Protein AF-A0A327W3V4-F1 (afdb_monomer_lite)

Secondary structure (DSSP, 8-state):
------PPPEEE-TT----HHHHHHHHHHHHTT-PPPEEES---HHHHHHHHHTT-GGGS-EESSHHHHHHHHTT--

Structure (mmCIF, N/CA/C/O backbone):
data_AF-A0A327W3V4-F1
#
_entry.id   AF-A0A327W3V4-F1
#
loop_
_atom_site.group_PDB
_atom_site.id
_atom_site.type_symbol
_atom_site.label_atom_id
_atom_site.label_alt_id
_atom_site.label_comp_id
_atom_site.label_asym_id
_atom_site.label_entity_id
_atom_site.label_seq_id
_atom_site.pdbx_PDB_ins_code
_atom_site.Cartn_x
_atom_site.Cartn_y
_atom_site.Cartn_z
_atom_site.occupancy
_atom_site.B_iso_or_equiv
_atom_site.auth_seq_id
_atom_site.auth_comp_id
_atom_site.auth_asym_id
_atom_site.auth_atom_id
_atom_site.pdbx_PDB_model_num
ATOM 1 N N . MET A 1 1 ? -15.207 -14.312 -18.187 1.00 41.69 1 MET A N 1
ATOM 2 C CA . MET A 1 1 ? -14.698 -13.259 -17.283 1.00 41.69 1 MET A CA 1
ATOM 3 C C . MET A 1 1 ? -13.641 -12.495 -18.058 1.00 41.69 1 MET A C 1
ATOM 5 O O . MET A 1 1 ? -12.658 -13.101 -18.451 1.00 41.69 1 MET A O 1
ATOM 9 N N . GLY A 1 2 ? -13.918 -11.248 -18.444 1.00 41.69 2 GLY A N 1
ATOM 10 C CA . GLY A 1 2 ? -13.044 -10.498 -19.348 1.00 41.69 2 GLY A CA 1
ATOM 11 C C . GLY A 1 2 ? -11.879 -9.871 -18.592 1.00 41.69 2 GLY A C 1
ATOM 12 O O . GLY A 1 2 ? -12.101 -8.936 -17.828 1.00 41.69 2 GLY A O 1
ATOM 13 N N . HIS A 1 3 ? -10.663 -10.365 -18.823 1.00 48.69 3 HIS A N 1
ATOM 14 C CA . HIS A 1 3 ? -9.432 -9.665 -18.463 1.00 48.69 3 HIS A CA 1
ATOM 15 C C . HIS A 1 3 ? -9.370 -8.363 -19.264 1.00 48.69 3 HIS A C 1
ATOM 17 O O . HIS A 1 3 ? -9.094 -8.368 -20.463 1.00 48.69 3 HIS A O 1
ATOM 23 N N . ARG A 1 4 ? -9.680 -7.231 -18.628 1.00 54.62 4 ARG A N 1
ATOM 24 C CA . ARG A 1 4 ? -9.364 -5.929 -19.215 1.00 54.62 4 ARG A CA 1
ATOM 25 C C . ARG A 1 4 ? -7.890 -5.667 -18.952 1.00 54.62 4 ARG A C 1
ATOM 27 O O . ARG A 1 4 ? -7.534 -5.273 -17.852 1.00 54.62 4 ARG A O 1
ATOM 34 N N . SER A 1 5 ? -7.085 -5.922 -19.982 1.00 57.59 5 SER A N 1
ATOM 35 C CA . SER A 1 5 ? -5.694 -5.488 -20.141 1.00 57.59 5 SER A CA 1
ATOM 36 C C . SER A 1 5 ? -5.576 -3.995 -19.806 1.00 57.59 5 SER A C 1
ATOM 38 O O . SER A 1 5 ? -5.842 -3.118 -20.629 1.00 57.59 5 SER A O 1
ATOM 40 N N . GLY A 1 6 ? -5.289 -3.702 -18.544 1.00 68.50 6 GLY A N 1
ATOM 41 C CA . GLY A 1 6 ? -4.925 -2.381 -18.063 1.00 68.50 6 GLY A CA 1
ATOM 42 C C . GLY A 1 6 ? -3.442 -2.399 -17.747 1.00 68.50 6 GLY A C 1
ATOM 43 O O . GLY A 1 6 ? -2.944 -3.380 -17.203 1.00 68.50 6 GLY A O 1
ATOM 44 N N . LYS A 1 7 ? -2.727 -1.324 -18.087 1.00 81.31 7 LYS A N 1
ATOM 45 C CA . LYS A 1 7 ? -1.329 -1.206 -17.673 1.00 81.31 7 LYS A CA 1
ATOM 46 C C . LYS A 1 7 ? -1.259 -1.228 -16.140 1.00 81.31 7 LYS A C 1
ATOM 48 O O . LYS A 1 7 ? -2.042 -0.515 -15.503 1.00 81.31 7 LYS A O 1
ATOM 53 N N . PRO A 1 8 ? -0.336 -1.998 -15.556 1.00 86.06 8 PRO A N 1
ATOM 54 C CA . PRO A 1 8 ? -0.148 -2.042 -14.116 1.00 86.06 8 PRO A CA 1
ATOM 55 C C . PRO A 1 8 ? 0.219 -0.650 -13.592 1.00 86.06 8 PRO A C 1
ATOM 57 O O . PRO A 1 8 ? 1.063 0.047 -14.157 1.00 86.06 8 PRO A O 1
ATOM 60 N N . VAL A 1 9 ? -0.440 -0.233 -12.509 1.00 91.25 9 VAL A N 1
ATOM 61 C CA . VAL A 1 9 ? -0.185 1.052 -11.848 1.00 91.25 9 VAL A CA 1
ATOM 62 C C . VAL A 1 9 ? 0.681 0.807 -10.622 1.00 91.25 9 VAL A C 1
ATOM 64 O O . VAL A 1 9 ? 0.343 -0.017 -9.774 1.00 91.25 9 VAL A O 1
ATOM 67 N N . VAL A 1 10 ? 1.778 1.550 -10.514 1.00 93.88 10 VAL A N 1
ATOM 68 C CA . VAL A 1 10 ? 2.641 1.570 -9.331 1.00 93.88 10 VAL A CA 1
ATOM 69 C C . VAL A 1 10 ? 2.501 2.927 -8.653 1.00 93.88 10 VAL A C 1
ATOM 71 O O . VAL A 1 10 ? 2.575 3.961 -9.316 1.00 93.88 10 VAL A O 1
ATOM 74 N N . VAL A 1 11 ? 2.293 2.925 -7.339 1.00 94.31 11 VAL A N 1
ATOM 75 C CA . VAL A 1 11 ? 2.179 4.131 -6.514 1.00 94.31 11 VAL A CA 1
ATOM 76 C C . VAL A 1 11 ? 3.295 4.125 -5.481 1.00 94.31 11 VAL A C 1
ATOM 78 O O . VAL A 1 11 ? 3.353 3.236 -4.635 1.00 94.31 11 VAL A O 1
ATOM 81 N N . ASP A 1 12 ? 4.167 5.126 -5.541 1.00 94.00 12 ASP A N 1
ATOM 82 C CA . ASP A 1 12 ? 5.196 5.356 -4.530 1.00 94.00 12 ASP A CA 1
ATOM 83 C C . ASP A 1 12 ? 4.602 6.109 -3.333 1.00 94.00 12 ASP A C 1
ATOM 85 O O . ASP A 1 12 ? 4.007 7.177 -3.489 1.00 94.00 12 ASP A O 1
ATOM 89 N N . LEU A 1 13 ? 4.731 5.521 -2.145 1.00 92.62 13 LEU A N 1
ATOM 90 C CA . LEU A 1 13 ? 4.243 6.066 -0.878 1.00 92.62 13 LEU A CA 1
ATOM 91 C C . LEU A 1 13 ? 5.383 6.432 0.084 1.00 92.62 13 LEU A C 1
ATOM 93 O O . LEU A 1 13 ? 5.113 6.695 1.256 1.00 92.62 13 LEU A O 1
ATOM 97 N N . SER A 1 14 ? 6.638 6.441 -0.378 1.00 89.06 14 SER A N 1
ATOM 98 C CA . SER A 1 14 ? 7.813 6.745 0.456 1.00 89.06 14 SER A CA 1
ATOM 99 C C . SER A 1 14 ? 7.734 8.109 1.156 1.00 89.06 14 SER A C 1
ATOM 101 O O . SER A 1 14 ? 8.075 8.210 2.330 1.00 89.06 14 SER A O 1
ATOM 103 N N . GLU A 1 15 ? 7.204 9.126 0.474 1.00 88.00 15 GLU A N 1
ATOM 104 C CA . GLU A 1 15 ? 7.115 10.515 0.958 1.00 88.00 15 GLU A CA 1
ATOM 105 C C . GLU A 1 15 ? 5.660 10.974 1.200 1.00 88.00 15 GLU A C 1
ATOM 107 O O . GLU A 1 15 ? 5.366 12.168 1.254 1.00 88.00 15 GLU A O 1
ATOM 112 N N . VAL A 1 16 ? 4.711 10.033 1.304 1.00 84.94 16 VAL A N 1
ATOM 113 C CA . VAL A 1 16 ? 3.270 10.335 1.390 1.00 84.94 16 VAL A CA 1
ATOM 114 C C . VAL A 1 16 ? 2.662 9.783 2.678 1.00 84.94 16 VAL A C 1
ATOM 116 O O . VAL A 1 16 ? 2.750 8.591 2.982 1.00 84.94 16 VAL A O 1
ATOM 119 N N . GLU A 1 17 ? 1.957 10.639 3.420 1.00 87.44 17 GLU A N 1
ATOM 120 C CA . GLU A 1 17 ? 1.100 10.194 4.518 1.00 87.44 17 GLU A CA 1
ATOM 121 C C . GLU A 1 17 ? -0.231 9.655 3.972 1.00 87.44 17 GLU A C 1
ATOM 123 O O . GLU A 1 17 ? -0.960 10.343 3.256 1.00 87.44 17 GLU A O 1
ATOM 128 N N . LEU A 1 18 ? -0.578 8.413 4.322 1.00 90.19 18 LEU A N 1
ATOM 129 C CA . LEU A 1 18 ? -1.811 7.788 3.850 1.00 90.19 18 LEU A CA 1
ATOM 130 C C . LEU A 1 18 ? -3.048 8.351 4.573 1.00 90.19 18 LEU A C 1
ATOM 132 O O . LEU A 1 18 ? -3.411 7.914 5.675 1.00 90.19 18 LEU A O 1
ATOM 136 N N . SER A 1 19 ? -3.737 9.288 3.923 1.00 91.94 19 SER A N 1
ATOM 137 C CA . SER A 1 19 ? -5.054 9.772 4.348 1.00 91.94 19 SER A CA 1
ATOM 138 C C . SER A 1 19 ? -6.174 8.774 4.007 1.00 91.94 19 SER A C 1
ATOM 140 O O . SER A 1 19 ? -5.984 7.819 3.246 1.00 91.94 19 SER A O 1
ATOM 142 N N . ALA A 1 20 ? -7.368 8.982 4.571 1.00 91.25 20 ALA A N 1
ATOM 143 C CA . ALA A 1 20 ? -8.536 8.153 4.261 1.00 91.25 20 ALA A CA 1
ATOM 144 C C . ALA A 1 20 ? -9.005 8.339 2.807 1.00 91.25 20 ALA A C 1
ATOM 146 O O . ALA A 1 20 ? -9.448 7.387 2.162 1.00 91.25 20 ALA A O 1
ATOM 147 N N . GLU A 1 21 ? -8.882 9.553 2.276 1.00 93.31 21 GLU A N 1
ATOM 148 C CA . GLU A 1 21 ? -9.188 9.905 0.890 1.00 93.31 21 GLU A CA 1
ATOM 149 C C . GLU A 1 21 ? -8.240 9.187 -0.070 1.00 93.31 21 GLU A C 1
ATOM 151 O O . GLU A 1 21 ? -8.703 8.571 -1.031 1.00 93.31 21 GLU A O 1
ATOM 156 N N . ILE A 1 22 ? -6.934 9.193 0.228 1.00 92.88 22 ILE A N 1
ATOM 157 C CA . ILE A 1 22 ? -5.931 8.480 -0.574 1.00 92.88 22 ILE A CA 1
ATOM 158 C C . ILE A 1 22 ? -6.214 6.978 -0.544 1.00 92.88 22 ILE A C 1
ATOM 160 O O . ILE A 1 22 ? -6.267 6.346 -1.597 1.00 92.88 22 ILE A O 1
ATOM 164 N N . LEU A 1 23 ? -6.476 6.398 0.632 1.00 93.94 23 LEU A N 1
ATOM 165 C CA . LEU A 1 23 ? -6.817 4.977 0.731 1.00 93.94 23 LEU A CA 1
ATOM 166 C C . LEU A 1 23 ? -8.076 4.627 -0.079 1.00 93.94 23 LEU A C 1
ATOM 168 O O . LEU A 1 23 ? -8.092 3.634 -0.806 1.00 93.94 23 LEU A O 1
ATOM 172 N N . ASN A 1 24 ? -9.122 5.452 -0.008 1.00 93.75 24 ASN A N 1
ATOM 173 C CA . ASN A 1 24 ? -10.326 5.258 -0.817 1.00 93.75 24 ASN A CA 1
ATOM 174 C C . ASN A 1 24 ? -10.039 5.354 -2.322 1.00 93.75 24 ASN A C 1
ATOM 176 O O . ASN A 1 24 ? -10.588 4.560 -3.089 1.00 93.75 24 ASN A O 1
ATOM 180 N N . ALA A 1 25 ? -9.176 6.281 -2.744 1.00 93.69 25 ALA A N 1
ATOM 181 C CA . ALA A 1 25 ? -8.758 6.405 -4.137 1.00 93.69 25 ALA A CA 1
ATOM 182 C C . ALA A 1 25 ? -7.988 5.161 -4.610 1.00 93.69 25 ALA A C 1
ATOM 184 O O . ALA A 1 25 ? -8.277 4.642 -5.688 1.00 93.69 25 ALA A O 1
ATOM 185 N N . LEU A 1 26 ? -7.087 4.625 -3.778 1.00 94.25 26 LEU A N 1
ATOM 186 C CA . LEU A 1 26 ? -6.336 3.397 -4.069 1.00 94.25 26 LEU A CA 1
ATOM 187 C C . LEU A 1 26 ? -7.238 2.160 -4.191 1.00 94.25 26 LEU A C 1
ATOM 189 O O . LEU A 1 26 ? -6.912 1.245 -4.940 1.00 94.25 26 LEU A O 1
ATOM 193 N N . LEU A 1 27 ? -8.377 2.131 -3.492 1.00 94.69 27 LEU A N 1
ATOM 194 C CA . LEU A 1 27 ? -9.346 1.026 -3.526 1.00 94.69 27 LEU A CA 1
ATOM 195 C C . LEU A 1 27 ? -10.408 1.161 -4.628 1.00 94.69 27 LEU A C 1
ATOM 197 O O . LEU A 1 27 ? -11.150 0.211 -4.894 1.00 94.69 27 LEU A O 1
ATOM 201 N N . LEU A 1 28 ? -10.517 2.328 -5.268 1.00 93.56 28 LEU A N 1
ATOM 202 C CA . LEU A 1 28 ? -11.504 2.581 -6.318 1.00 93.56 28 LEU A CA 1
ATOM 203 C C . LEU A 1 28 ? -11.409 1.599 -7.505 1.00 93.56 28 LEU A C 1
ATOM 205 O O . LEU A 1 28 ? -12.470 1.188 -7.985 1.00 93.56 28 LEU A O 1
ATOM 209 N N . PRO A 1 29 ? -10.212 1.181 -7.973 1.00 91.19 29 PRO A N 1
ATOM 210 C CA . PRO A 1 29 ? -10.087 0.191 -9.040 1.00 91.19 29 PRO A CA 1
ATOM 211 C C . PRO A 1 29 ? -10.805 -1.128 -8.736 1.00 91.19 29 PRO A C 1
ATOM 213 O O . PRO A 1 29 ? -11.602 -1.582 -9.558 1.00 91.19 29 PRO A O 1
ATOM 216 N N . ALA A 1 30 ? -10.646 -1.676 -7.526 1.00 89.38 30 ALA A N 1
ATOM 217 C CA . ALA A 1 30 ? -11.300 -2.926 -7.131 1.00 89.38 30 ALA A CA 1
ATOM 218 C C . ALA A 1 30 ? -12.834 -2.826 -7.174 1.00 89.38 30 ALA A C 1
ATOM 220 O O . ALA A 1 30 ? -13.507 -3.748 -7.632 1.00 89.38 30 ALA A O 1
ATOM 221 N N 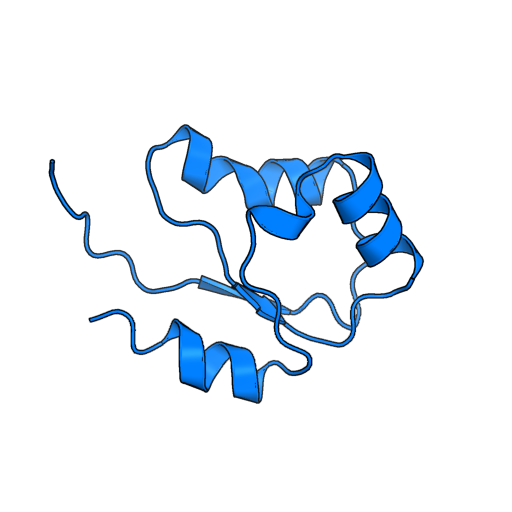. ARG A 1 31 ? -13.406 -1.674 -6.791 1.00 89.25 31 ARG A N 1
ATOM 222 C CA . ARG A 1 31 ? -14.862 -1.425 -6.879 1.00 89.25 31 ARG A CA 1
ATOM 223 C C . ARG A 1 31 ? -15.383 -1.409 -8.319 1.00 89.25 31 ARG A C 1
ATOM 225 O O . ARG A 1 31 ? -16.580 -1.556 -8.539 1.00 89.25 31 ARG A O 1
ATOM 232 N N . ARG A 1 32 ? -14.492 -1.211 -9.292 1.00 88.94 32 ARG A N 1
ATOM 233 C CA . ARG A 1 32 ? -14.780 -1.216 -10.733 1.00 88.94 32 ARG A CA 1
ATOM 234 C C . ARG A 1 32 ? -14.375 -2.532 -11.409 1.00 88.94 32 ARG A C 1
ATOM 236 O O . ARG A 1 32 ? -14.425 -2.607 -12.633 1.00 88.94 32 ARG A O 1
ATOM 243 N N . GLY A 1 33 ? -13.976 -3.547 -10.635 1.00 87.25 33 GLY A N 1
ATOM 244 C CA . GLY A 1 33 ? -13.506 -4.832 -11.158 1.00 87.25 33 GLY A CA 1
ATOM 245 C C . GLY A 1 33 ? -12.156 -4.749 -11.875 1.00 87.25 33 GLY A C 1
ATOM 246 O O . GLY A 1 33 ? -11.903 -5.547 -12.771 1.00 87.25 33 GLY A O 1
ATOM 247 N N . MET A 1 34 ? -11.328 -3.759 -11.529 1.00 88.19 34 MET A N 1
ATOM 248 C CA . MET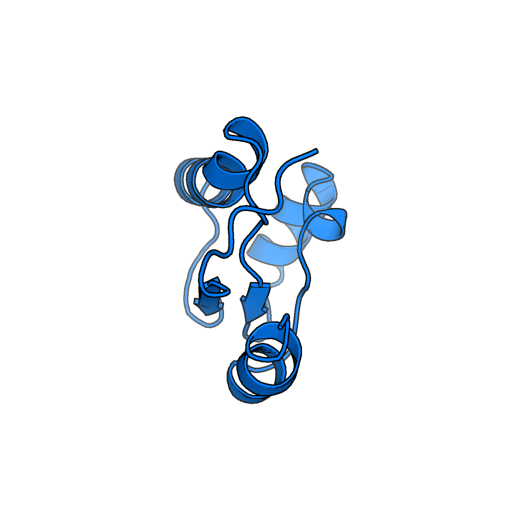 A 1 34 ? -9.964 -3.596 -12.038 1.00 88.19 34 MET A CA 1
ATOM 249 C C . MET A 1 34 ? -8.944 -4.011 -10.976 1.00 88.19 34 MET A C 1
ATOM 251 O O . MET A 1 34 ? -9.250 -4.006 -9.780 1.00 88.19 34 MET A O 1
ATOM 255 N N . ASP A 1 35 ? -7.723 -4.302 -11.416 1.00 90.56 35 ASP A N 1
ATOM 256 C CA . ASP A 1 35 ? -6.617 -4.617 -10.518 1.00 90.56 35 ASP A CA 1
ATOM 257 C C . ASP A 1 35 ? -6.244 -3.420 -9.635 1.00 90.56 35 ASP A C 1
ATOM 259 O O . ASP A 1 35 ? -6.324 -2.254 -10.038 1.00 90.56 35 ASP A O 1
ATOM 263 N N . LEU A 1 36 ? -5.848 -3.718 -8.398 1.00 93.31 36 LEU A N 1
ATOM 264 C CA . LEU A 1 36 ? -5.334 -2.718 -7.468 1.00 93.31 36 LEU A CA 1
ATOM 265 C C . LEU A 1 36 ? -3.902 -2.319 -7.843 1.00 93.31 36 LEU A C 1
ATOM 267 O O . LEU A 1 36 ? -3.145 -3.152 -8.349 1.00 93.31 36 LEU A O 1
ATOM 271 N N . PRO A 1 37 ? -3.501 -1.066 -7.565 1.00 94.00 37 PRO A N 1
ATOM 272 C CA . PRO A 1 37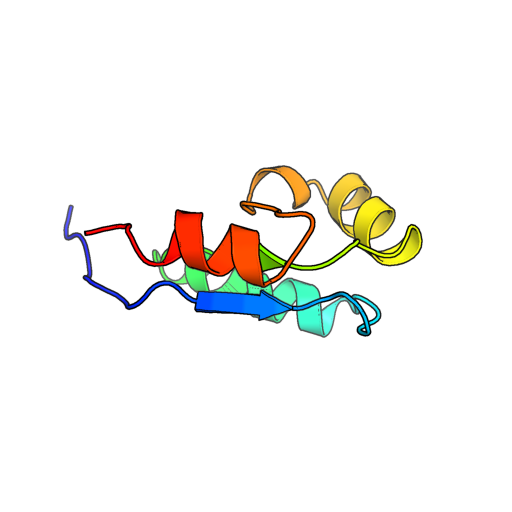 ? -2.132 -0.641 -7.796 1.00 94.00 37 PRO A CA 1
ATOM 273 C C . PRO A 1 37 ? -1.153 -1.405 -6.901 1.00 94.00 37 PRO A C 1
ATOM 275 O O . PRO A 1 37 ? -1.473 -1.793 -5.774 1.00 94.00 37 PRO A O 1
ATOM 278 N N . CYS A 1 38 ? 0.076 -1.553 -7.376 1.00 95.06 38 CYS A N 1
ATOM 279 C CA . CYS A 1 38 ? 1.190 -1.943 -6.529 1.00 95.06 38 CYS A CA 1
ATOM 280 C C . CYS A 1 38 ? 1.668 -0.739 -5.720 1.00 95.06 38 CYS A C 1
ATOM 282 O O . CYS A 1 38 ? 1.743 0.374 -6.241 1.00 95.06 38 CYS A O 1
ATOM 284 N N . LEU A 1 39 ? 2.010 -0.962 -4.455 1.00 95.00 39 LEU A N 1
ATOM 285 C CA . LEU A 1 39 ? 2.541 0.074 -3.576 1.00 95.00 39 LEU A CA 1
ATOM 286 C C . LEU A 1 39 ? 4.055 -0.078 -3.473 1.00 95.00 39 LEU A C 1
ATOM 288 O O . LEU A 1 39 ? 4.560 -1.186 -3.289 1.00 95.00 39 LEU A O 1
ATOM 292 N N . ALA A 1 40 ? 4.764 1.035 -3.585 1.00 95.00 40 ALA A N 1
ATOM 293 C CA . ALA A 1 40 ? 6.213 1.101 -3.551 1.00 95.00 40 ALA A CA 1
ATOM 294 C C . ALA A 1 40 ? 6.716 2.020 -2.436 1.00 95.00 40 ALA A C 1
ATOM 296 O O . ALA A 1 40 ? 6.027 2.950 -2.014 1.00 95.00 40 ALA A O 1
ATOM 297 N N . GLY A 1 41 ? 7.957 1.765 -2.025 1.00 89.06 41 GLY A N 1
ATOM 298 C CA . GLY A 1 41 ? 8.681 2.562 -1.045 1.00 89.06 41 GLY A CA 1
ATOM 299 C C . GLY A 1 41 ? 8.559 1.998 0.371 1.00 89.06 41 GLY A C 1
ATOM 300 O O . GLY A 1 41 ? 7.628 1.239 0.671 1.00 89.06 41 GLY A O 1
ATOM 301 N N . PRO A 1 42 ? 9.495 2.347 1.273 1.00 89.31 42 PRO A N 1
ATOM 302 C CA . PRO A 1 42 ? 9.334 2.013 2.675 1.00 89.31 42 PRO A CA 1
ATOM 303 C C . PRO A 1 42 ? 8.072 2.711 3.179 1.00 89.31 42 PRO A C 1
ATOM 305 O O . PRO A 1 42 ? 8.008 3.935 3.260 1.00 89.31 42 PRO A O 1
ATOM 308 N N . LEU A 1 43 ? 7.045 1.929 3.507 1.00 88.31 43 LEU A N 1
ATOM 309 C CA . LEU A 1 43 ? 5.842 2.490 4.102 1.00 88.31 43 LEU A CA 1
ATOM 310 C C . LEU A 1 43 ? 6.204 3.083 5.460 1.00 88.31 43 LEU A C 1
ATOM 312 O O . LEU A 1 43 ? 6.752 2.382 6.317 1.00 88.31 43 LEU A O 1
ATOM 316 N N . SER A 1 44 ? 5.840 4.344 5.684 1.00 90.44 44 SER A N 1
ATOM 317 C CA . SER A 1 44 ? 5.920 4.925 7.021 1.00 90.44 44 SER A CA 1
ATOM 318 C C . SER A 1 44 ? 5.144 4.052 8.018 1.00 90.44 44 SER A C 1
ATOM 320 O O . SER A 1 44 ? 4.136 3.423 7.672 1.00 90.44 44 SER A O 1
ATOM 322 N N . SER A 1 45 ? 5.576 4.019 9.282 1.00 91.31 45 SER A N 1
ATOM 323 C CA . SER A 1 45 ? 4.893 3.244 10.329 1.00 91.31 45 SER A CA 1
ATOM 324 C C . SER A 1 45 ? 3.408 3.611 10.446 1.00 91.31 45 SER A C 1
ATOM 326 O O . SER A 1 45 ? 2.573 2.745 10.705 1.00 91.31 45 SER A O 1
ATOM 328 N N . ALA A 1 46 ? 3.069 4.883 10.208 1.00 91.44 46 ALA A N 1
ATOM 329 C CA . ALA A 1 46 ? 1.694 5.372 10.182 1.00 91.44 46 ALA A CA 1
ATOM 330 C C . ALA A 1 46 ? 0.896 4.781 9.008 1.00 91.44 46 ALA A C 1
ATOM 332 O O . ALA A 1 46 ? -0.180 4.215 9.224 1.00 91.44 46 ALA A O 1
ATOM 333 N N . THR A 1 47 ? 1.441 4.844 7.789 1.00 92.38 47 THR A N 1
ATOM 334 C CA . THR A 1 47 ? 0.826 4.268 6.584 1.00 92.38 47 THR A CA 1
ATOM 335 C C . THR A 1 47 ? 0.622 2.763 6.739 1.00 92.38 47 THR A C 1
ATOM 337 O O . THR A 1 47 ? -0.489 2.267 6.540 1.00 92.38 47 THR A O 1
ATOM 340 N N . ARG A 1 48 ? 1.654 2.036 7.186 1.00 92.38 48 ARG A N 1
ATOM 341 C CA . ARG A 1 48 ? 1.576 0.588 7.416 1.00 92.38 48 ARG A CA 1
ATOM 342 C C . ARG A 1 48 ? 0.496 0.234 8.437 1.00 92.38 48 ARG A C 1
ATOM 344 O O . ARG A 1 48 ? -0.381 -0.573 8.137 1.00 92.38 48 ARG A O 1
ATOM 351 N N . ARG A 1 49 ? 0.500 0.893 9.601 1.00 92.88 49 ARG A N 1
ATOM 352 C CA . ARG A 1 49 ? -0.504 0.672 10.653 1.00 92.88 49 ARG A CA 1
ATOM 353 C C . ARG A 1 49 ? -1.920 0.961 10.157 1.00 92.88 49 ARG A C 1
ATOM 355 O O . ARG A 1 49 ? -2.846 0.230 10.498 1.00 92.88 49 ARG A O 1
ATOM 362 N N . ARG A 1 50 ? -2.114 2.008 9.350 1.00 93.06 50 ARG A N 1
ATOM 363 C CA . ARG A 1 50 ? -3.432 2.347 8.797 1.00 93.06 50 ARG A CA 1
ATOM 364 C C . ARG A 1 50 ? -3.926 1.285 7.811 1.00 93.06 50 ARG A C 1
ATOM 366 O O . ARG A 1 50 ? -5.093 0.902 7.888 1.00 93.06 50 ARG A O 1
ATOM 373 N N . LEU A 1 51 ? -3.057 0.757 6.949 1.00 93.31 51 LEU A N 1
ATOM 374 C CA . LEU A 1 51 ? -3.399 -0.365 6.065 1.00 93.31 51 LEU A CA 1
ATOM 375 C C . LEU A 1 51 ? -3.726 -1.646 6.851 1.00 93.31 51 LEU A C 1
ATOM 377 O O . LEU A 1 51 ? -4.652 -2.370 6.490 1.00 93.31 51 LEU A O 1
ATOM 381 N N . GLU A 1 52 ? -3.000 -1.918 7.937 1.00 94.38 52 GLU A N 1
ATOM 382 C CA . GLU A 1 52 ? -3.243 -3.075 8.811 1.00 94.38 52 GLU A CA 1
ATOM 383 C C . GLU A 1 52 ? -4.584 -2.966 9.550 1.00 94.38 52 GLU A C 1
ATOM 385 O O . GLU A 1 52 ? -5.395 -3.886 9.481 1.00 94.38 52 GLU A O 1
ATOM 390 N N . VAL A 1 53 ? -4.856 -1.829 10.201 1.00 95.06 53 VAL A N 1
ATOM 391 C CA . VAL A 1 53 ? -6.095 -1.602 10.973 1.00 95.06 53 VAL A CA 1
ATOM 392 C C . VAL A 1 53 ? -7.332 -1.605 10.078 1.00 95.06 53 VAL A C 1
ATOM 394 O O . VAL A 1 53 ? -8.380 -2.102 10.477 1.00 95.06 53 VAL A O 1
ATOM 397 N N . THR A 1 54 ? -7.219 -1.080 8.857 1.00 93.44 54 THR A N 1
ATOM 398 C CA . THR A 1 54 ? -8.321 -1.119 7.880 1.00 93.44 54 THR A CA 1
ATOM 399 C C . THR A 1 54 ? -8.459 -2.477 7.189 1.00 93.44 54 THR A C 1
ATOM 401 O O . THR A 1 54 ? -9.388 -2.667 6.408 1.00 93.44 54 THR A O 1
ATOM 404 N N . GLY A 1 55 ? -7.544 -3.421 7.441 1.00 93.56 55 GLY A N 1
ATOM 405 C CA . GLY A 1 55 ? -7.521 -4.736 6.798 1.00 93.56 55 GLY A CA 1
ATOM 406 C C . GLY A 1 55 ? -7.169 -4.701 5.307 1.00 93.56 55 GLY A C 1
ATOM 407 O O . GLY A 1 55 ? -7.308 -5.708 4.618 1.00 93.56 55 GLY A O 1
ATOM 408 N N . THR A 1 56 ? -6.706 -3.560 4.794 1.00 94.56 56 THR A N 1
ATOM 409 C CA . THR A 1 56 ? -6.473 -3.337 3.360 1.00 94.56 56 THR A CA 1
ATOM 410 C C . THR A 1 56 ? -5.071 -3.729 2.913 1.00 94.56 56 THR A C 1
ATOM 412 O O . THR A 1 56 ? -4.865 -3.951 1.725 1.00 94.56 56 THR A O 1
ATOM 415 N N . LEU A 1 57 ? -4.115 -3.894 3.839 1.00 92.94 57 LEU A N 1
ATOM 416 C CA . LEU A 1 57 ? -2.727 -4.239 3.501 1.00 92.94 57 LEU A CA 1
ATOM 417 C C . LEU A 1 57 ? -2.626 -5.479 2.599 1.00 92.94 57 LEU A C 1
ATOM 419 O O . LEU A 1 57 ? -1.850 -5.491 1.653 1.00 92.94 57 LEU A O 1
ATOM 423 N N . ARG A 1 58 ? -3.436 -6.509 2.874 1.00 93.19 58 ARG A N 1
ATOM 424 C CA . ARG A 1 58 ? -3.419 -7.783 2.132 1.00 93.19 58 ARG A CA 1
ATOM 425 C C . ARG A 1 58 ? -4.011 -7.687 0.725 1.00 93.19 58 ARG A C 1
ATOM 427 O O . ARG A 1 58 ? -3.880 -8.636 -0.039 1.00 93.19 58 ARG A O 1
ATOM 434 N N . LEU A 1 59 ? -4.687 -6.585 0.405 1.00 94.00 59 LEU A N 1
ATOM 435 C CA . LEU A 1 59 ? -5.262 -6.349 -0.918 1.00 94.00 59 LEU A CA 1
ATOM 436 C C . LEU A 1 59 ? -4.215 -5.822 -1.906 1.00 94.00 59 LEU A C 1
ATOM 43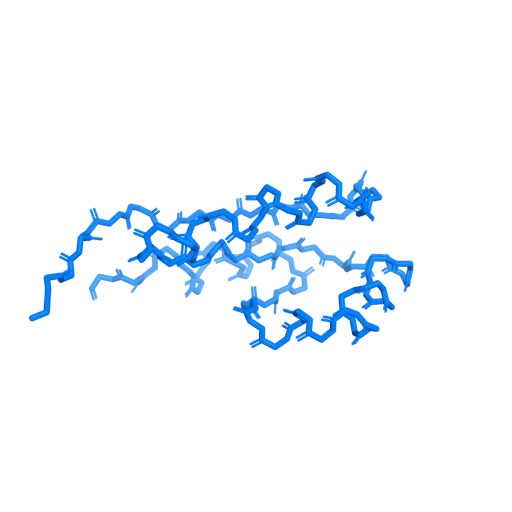8 O O . LEU A 1 59 ? -4.375 -5.985 -3.111 1.00 94.00 59 LEU A O 1
ATOM 442 N N . PHE A 1 60 ? -3.149 -5.198 -1.402 1.00 94.19 60 PHE A N 1
ATOM 443 C CA . PHE A 1 60 ? -2.106 -4.593 -2.220 1.00 94.19 60 PHE A CA 1
ATOM 444 C C . PHE A 1 60 ? -0.874 -5.495 -2.313 1.00 94.19 60 PHE A C 1
ATOM 446 O O . PHE A 1 60 ? -0.461 -6.122 -1.336 1.00 94.19 60 PHE A O 1
ATOM 453 N N . LYS A 1 61 ? -0.223 -5.493 -3.480 1.00 94.44 61 LYS A N 1
ATOM 454 C CA . LYS A 1 61 ? 1.168 -5.946 -3.598 1.00 94.44 61 LYS A CA 1
ATOM 455 C C . LYS A 1 61 ? 2.068 -4.798 -3.142 1.00 94.44 61 LYS A C 1
ATOM 457 O O . LYS A 1 61 ? 2.032 -3.730 -3.749 1.00 94.44 61 LYS A O 1
ATOM 462 N N . VAL A 1 62 ? 2.832 -4.998 -2.071 1.00 93.94 62 VAL A N 1
ATOM 463 C CA . VAL A 1 62 ? 3.697 -3.962 -1.486 1.00 93.94 62 VAL A CA 1
ATOM 464 C C . VAL A 1 62 ? 5.157 -4.344 -1.666 1.00 93.94 62 VAL A C 1
ATOM 466 O O . VAL A 1 62 ? 5.555 -5.452 -1.309 1.00 93.94 62 VAL A O 1
ATOM 469 N N . PHE A 1 63 ? 5.949 -3.408 -2.174 1.00 95.25 63 PHE A N 1
ATOM 470 C CA . PHE A 1 63 ? 7.372 -3.578 -2.434 1.00 95.25 63 PHE A CA 1
ATOM 471 C C . PHE A 1 63 ? 8.187 -2.527 -1.678 1.00 95.25 63 PHE A C 1
ATOM 473 O O . PHE A 1 63 ? 7.734 -1.390 -1.529 1.00 95.25 63 PHE A O 1
ATOM 480 N N . PRO A 1 64 ? 9.402 -2.870 -1.219 1.00 93.38 64 PRO A N 1
ATOM 481 C CA . PRO A 1 64 ? 10.221 -1.954 -0.431 1.00 93.38 64 PRO A CA 1
ATOM 482 C C . PRO A 1 64 ? 10.754 -0.777 -1.256 1.00 93.38 64 PRO A C 1
ATOM 484 O O . PRO A 1 64 ? 11.031 0.278 -0.692 1.00 93.38 64 PRO A O 1
ATOM 487 N N . THR A 1 65 ? 10.883 -0.923 -2.579 1.00 93.69 65 THR A N 1
ATOM 488 C CA . THR A 1 65 ? 11.376 0.136 -3.468 1.00 93.69 65 THR A CA 1
ATOM 489 C C . THR A 1 65 ? 10.518 0.271 -4.726 1.00 93.69 65 THR A C 1
ATOM 491 O O . THR A 1 65 ? 9.869 -0.682 -5.162 1.00 93.69 65 THR A O 1
ATOM 494 N N . LEU A 1 66 ? 10.550 1.457 -5.345 1.00 92.88 66 LEU A N 1
ATOM 495 C CA . LEU A 1 66 ? 9.924 1.695 -6.651 1.00 92.88 66 LEU A CA 1
ATOM 496 C C . LEU A 1 66 ? 10.503 0.783 -7.736 1.00 92.88 66 LEU A C 1
ATOM 498 O O . LEU A 1 66 ? 9.762 0.278 -8.575 1.00 92.88 66 LEU A O 1
ATOM 502 N N . ARG A 1 67 ? 11.814 0.524 -7.691 1.00 93.62 67 ARG A N 1
ATOM 503 C CA . ARG A 1 67 ? 12.487 -0.380 -8.629 1.00 93.62 67 ARG A CA 1
ATOM 504 C C . ARG A 1 67 ? 11.893 -1.787 -8.575 1.00 93.62 67 ARG A C 1
ATOM 506 O O . ARG A 1 67 ? 11.572 -2.331 -9.628 1.00 93.62 67 ARG A O 1
ATOM 513 N N . ASP A 1 68 ? 11.708 -2.337 -7.378 1.00 93.81 68 ASP A N 1
ATOM 514 C CA . ASP A 1 68 ? 11.162 -3.688 -7.210 1.00 93.81 68 ASP A CA 1
ATOM 515 C C . ASP A 1 68 ? 9.701 -3.752 -7.667 1.00 93.81 68 ASP A C 1
ATOM 517 O O . ASP A 1 68 ? 9.306 -4.679 -8.371 1.00 93.81 68 ASP A O 1
ATOM 521 N N . ALA A 1 69 ? 8.905 -2.732 -7.335 1.00 93.94 69 ALA A N 1
ATOM 522 C CA . ALA A 1 69 ? 7.521 -2.658 -7.790 1.00 93.94 69 ALA A CA 1
AT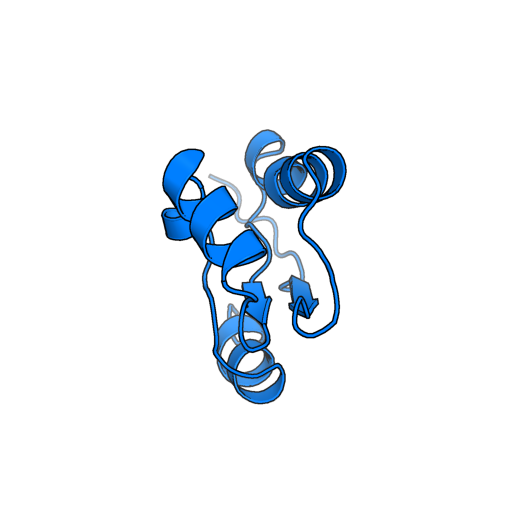OM 523 C C . ALA A 1 69 ? 7.417 -2.615 -9.319 1.00 93.94 69 ALA A C 1
ATOM 525 O O . ALA A 1 69 ? 6.584 -3.312 -9.892 1.00 93.94 69 ALA A O 1
ATOM 526 N N . MET A 1 70 ? 8.268 -1.834 -9.990 1.00 92.50 70 MET A N 1
ATOM 527 C CA . MET A 1 70 ? 8.294 -1.804 -11.453 1.00 92.50 70 MET A CA 1
ATOM 528 C C . MET A 1 70 ? 8.683 -3.165 -12.033 1.00 92.50 70 MET A C 1
ATOM 530 O O . MET A 1 70 ? 7.994 -3.640 -12.924 1.00 92.50 70 MET A O 1
ATOM 534 N N . ALA A 1 71 ? 9.716 -3.821 -11.498 1.00 92.12 71 ALA A N 1
ATOM 535 C CA . ALA A 1 71 ? 10.169 -5.121 -11.996 1.00 92.12 71 ALA A CA 1
ATOM 536 C C . ALA A 1 71 ? 9.126 -6.241 -11.832 1.00 92.12 71 ALA A C 1
ATOM 538 O O . ALA A 1 71 ? 9.087 -7.162 -12.632 1.00 92.12 71 ALA A O 1
ATOM 539 N N . HIS A 1 72 ? 8.282 -6.184 -10.799 1.00 89.38 72 HIS A N 1
ATOM 540 C CA . HIS A 1 72 ? 7.336 -7.265 -10.493 1.00 89.38 72 HIS A CA 1
ATOM 541 C C . HIS A 1 72 ? 5.887 -6.975 -10.876 1.00 89.38 72 HIS A C 1
ATOM 543 O O . HIS A 1 72 ? 5.068 -7.896 -10.909 1.00 89.38 72 HIS A O 1
ATOM 549 N N . CYS A 1 73 ? 5.545 -5.710 -11.114 1.00 86.62 73 CYS A N 1
ATOM 550 C CA . CYS A 1 73 ? 4.201 -5.331 -11.524 1.00 86.62 73 CYS A CA 1
ATOM 551 C C . CYS A 1 73 ? 4.105 -4.992 -13.002 1.00 86.62 73 CYS A C 1
ATOM 553 O O . CYS A 1 73 ? 3.022 -5.187 -13.536 1.00 86.62 73 CYS A O 1
ATOM 555 N N . ALA A 1 74 ? 5.185 -4.543 -13.660 1.00 69.31 74 ALA A N 1
ATOM 556 C CA . ALA A 1 74 ? 5.171 -4.250 -15.096 1.00 69.31 74 ALA A CA 1
ATOM 557 C C . ALA A 1 74 ? 4.999 -5.503 -15.975 1.00 69.31 74 ALA A C 1
ATOM 559 O O . ALA A 1 74 ? 4.473 -5.377 -17.075 1.00 69.31 74 ALA A O 1
ATOM 560 N N .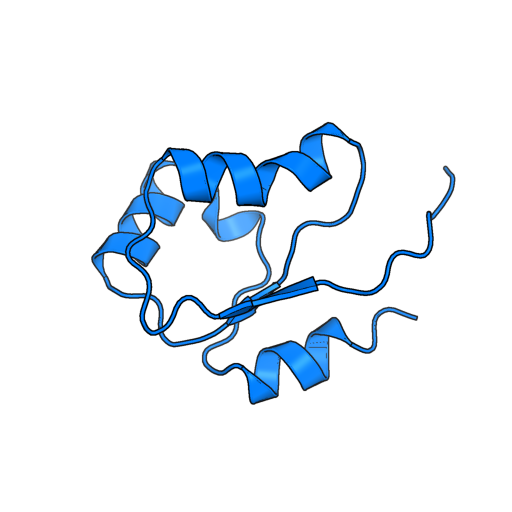 ASP A 1 75 ? 5.347 -6.685 -15.458 1.00 57.69 75 ASP A N 1
ATOM 561 C CA . ASP A 1 75 ? 5.356 -7.961 -16.192 1.00 57.69 75 ASP A CA 1
ATOM 562 C C . ASP A 1 75 ? 4.047 -8.772 -16.066 1.00 57.69 75 ASP A C 1
ATOM 564 O O . ASP A 1 75 ? 4.030 -9.980 -16.293 1.00 57.69 75 ASP A O 1
ATOM 568 N N . ALA A 1 76 ? 2.932 -8.147 -15.673 1.00 50.44 76 ALA A N 1
ATOM 569 C CA . ALA A 1 76 ? 1.618 -8.797 -15.711 1.00 50.44 76 ALA A CA 1
ATOM 570 C C . ALA A 1 76 ? 1.043 -8.777 -17.143 1.00 50.44 76 ALA A C 1
ATOM 572 O O . ALA A 1 76 ? 0.026 -8.127 -17.395 1.00 50.44 76 ALA A O 1
ATOM 573 N N . GLU A 1 77 ? 1.729 -9.446 -18.073 1.00 42.84 77 GLU A N 1
ATOM 574 C CA . GLU A 1 77 ? 1.237 -9.779 -19.421 1.00 42.84 77 GLU A CA 1
ATOM 575 C C . GLU A 1 77 ? 0.705 -11.217 -19.479 1.00 42.84 77 GLU A C 1
ATOM 577 O O . GLU A 1 77 ? 1.361 -12.132 -18.927 1.00 42.84 77 GLU A O 1
#

Radius of gyration: 12.4 Å; chains: 1; bounding box: 27×24×31 Å

Foldseek 3Di:
DDDPPDQAAEAECAPPQDDPVNVVVQCVQVVVVHQGHAYAAQHDPRRVVVCVVVVNPVSHHYDRHPVVSCVPRRPPD

pLDDT: mean 86.9, std 13.69, range [41.69, 95.25]

Sequence (77 aa):
MGHRSGKPVVVDLSEVELSAEILNALLLPARRGMDLPCLAGPLSSATRRRLEVTGTLRLFKVFPTLRDAMAHCADAE